Protein AF-K1SE44-F1 (afdb_monomer_lite)

InterPro domains:
  IPR017853 Glycoside hydrolase superfamily [SSF51445] (1-61)

pLDDT: mean 95.87, std 1.89, range [86.69, 97.88]

Secondary structure (DSSP, 8-state):
------HHHHHTT-TTTS-S-GGGG----TT-TT-------SS-HHHHHH-HHHHHHHHHHHHHTT--

Foldseek 3Di:
DDDDDDVQVLQVVDPVRHDPPPVLQDQDDVVDPPDDRDRDRPDDVVVVVVPPVSVVVVVVVCVVVVND

Sequence (68 aa):
MLCILSIQDWLATDEALRLPDADAERINIPANPKHYWRYRMHLNIEDLAADKRFVQSITEMISQSGRV

Organism: NCBI:txid408170

Radius of gyration: 14.37 Å; chains: 1; bounding box: 37×19×34 Å

Structure (mmCIF, N/CA/C/O backbone):
data_AF-K1SE44-F1
#
_entry.id   AF-K1SE44-F1
#
loop_
_atom_site.group_PDB
_atom_site.id
_atom_site.type_symbol
_atom_site.label_atom_id
_atom_site.label_alt_id
_atom_site.label_comp_id
_atom_site.label_asym_id
_atom_site.label_entity_id
_atom_site.label_seq_id
_atom_site.pdbx_PDB_ins_code
_atom_site.Cartn_x
_atom_site.Cartn_y
_atom_site.Cartn_z
_atom_site.occupancy
_atom_site.B_iso_or_equiv
_atom_site.auth_seq_id
_atom_site.auth_comp_id
_atom_site.auth_asym_id
_atom_site.auth_atom_id
_atom_site.pdbx_PDB_model_num
ATOM 1 N N . MET A 1 1 ? 6.262 1.984 21.622 1.00 87.81 1 MET A N 1
ATOM 2 C CA . MET A 1 1 ? 6.870 1.221 20.506 1.00 87.81 1 MET A CA 1
ATOM 3 C C . MET A 1 1 ? 6.128 1.555 19.220 1.00 87.81 1 MET A C 1
ATOM 5 O O . MET A 1 1 ? 4.907 1.443 19.212 1.00 87.81 1 MET A O 1
ATOM 9 N N . LEU A 1 2 ? 6.830 1.980 18.168 1.00 94.62 2 LEU A N 1
ATOM 10 C CA . LEU A 1 2 ? 6.220 2.394 16.896 1.00 94.62 2 LEU A CA 1
ATOM 11 C C . LEU A 1 2 ? 5.955 1.191 15.976 1.00 94.62 2 LEU A C 1
ATOM 13 O O . LEU A 1 2 ? 6.678 0.201 16.035 1.00 94.62 2 LEU A O 1
ATOM 17 N N . CYS A 1 3 ? 4.919 1.296 15.145 1.00 96.06 3 CYS A N 1
ATOM 18 C CA . CYS A 1 3 ? 4.638 0.397 14.027 1.00 96.06 3 CYS A CA 1
ATOM 19 C C . CYS A 1 3 ? 4.459 1.273 12.784 1.00 96.06 3 CYS A C 1
ATOM 21 O O . CYS A 1 3 ? 3.689 2.230 12.834 1.00 96.06 3 CYS A O 1
ATOM 23 N N . ILE A 1 4 ? 5.198 0.987 11.715 1.00 96.50 4 ILE A N 1
ATOM 24 C CA . ILE A 1 4 ? 5.136 1.733 10.456 1.00 96.50 4 ILE A CA 1
ATOM 25 C C . ILE A 1 4 ? 4.864 0.711 9.362 1.00 96.50 4 ILE A C 1
ATOM 27 O O . ILE A 1 4 ? 5.640 -0.226 9.195 1.00 96.50 4 ILE A O 1
ATOM 31 N N . LEU A 1 5 ? 3.762 0.904 8.647 1.00 96.75 5 LEU A N 1
ATOM 32 C CA . LEU A 1 5 ? 3.345 0.076 7.522 1.00 96.75 5 LEU A CA 1
ATOM 33 C C . LEU A 1 5 ? 3.288 0.948 6.273 1.00 96.75 5 LEU A C 1
ATOM 35 O O . LEU A 1 5 ? 2.962 2.137 6.360 1.00 96.75 5 LEU A O 1
ATOM 39 N N . SER A 1 6 ? 3.639 0.371 5.126 1.00 96.31 6 SER A N 1
ATOM 40 C CA . SER A 1 6 ? 3.533 1.082 3.858 1.00 96.31 6 SER A CA 1
ATOM 41 C C . SER A 1 6 ? 2.064 1.234 3.460 1.00 96.31 6 SER A C 1
ATOM 43 O O . SER A 1 6 ? 1.201 0.487 3.920 1.00 96.31 6 SER A O 1
ATOM 45 N N . ILE A 1 7 ? 1.752 2.207 2.602 1.00 95.50 7 ILE A N 1
ATOM 46 C CA . ILE A 1 7 ? 0.378 2.350 2.107 1.00 95.50 7 ILE A CA 1
ATOM 47 C C . ILE A 1 7 ? -0.038 1.131 1.270 1.00 95.50 7 ILE A C 1
ATOM 49 O O . ILE A 1 7 ? -1.187 0.717 1.346 1.00 95.50 7 ILE A O 1
ATOM 53 N N . GLN A 1 8 ? 0.903 0.514 0.548 1.00 95.81 8 GLN A N 1
ATOM 54 C CA . GLN A 1 8 ? 0.692 -0.714 -0.219 1.00 95.81 8 GLN A CA 1
ATOM 55 C C . GLN A 1 8 ? 0.201 -1.861 0.675 1.00 95.81 8 GLN A C 1
ATOM 57 O O . GLN A 1 8 ? -0.761 -2.540 0.328 1.00 95.81 8 GLN A O 1
ATOM 62 N N . ASP A 1 9 ? 0.804 -2.033 1.858 1.00 96.25 9 ASP A N 1
ATOM 63 C CA . ASP A 1 9 ? 0.398 -3.081 2.806 1.00 96.25 9 ASP A CA 1
ATOM 64 C C . ASP A 1 9 ? -1.041 -2.874 3.292 1.00 96.25 9 ASP A C 1
ATOM 66 O O . ASP A 1 9 ? -1.796 -3.835 3.423 1.00 96.25 9 ASP A O 1
ATOM 70 N N . TRP A 1 10 ? -1.445 -1.620 3.520 1.00 96.56 10 TRP A N 1
ATOM 71 C CA . TRP A 1 10 ? -2.826 -1.297 3.875 1.00 96.56 10 TRP A CA 1
ATOM 72 C C . TRP A 1 10 ? -3.793 -1.583 2.725 1.00 96.56 10 TRP A C 1
ATOM 74 O O . TRP A 1 10 ? -4.823 -2.216 2.950 1.00 96.56 10 TRP A O 1
ATOM 84 N N . LEU A 1 11 ? -3.465 -1.172 1.496 1.00 96.62 11 LEU A N 1
ATOM 85 C CA . LEU A 1 11 ? -4.299 -1.435 0.317 1.00 96.62 11 LEU A CA 1
ATOM 86 C C . LEU A 1 11 ? -4.443 -2.938 0.042 1.00 96.62 11 LEU A C 1
ATOM 88 O O . LEU A 1 11 ? -5.518 -3.391 -0.337 1.00 96.62 11 LEU A O 1
ATOM 92 N N . ALA A 1 12 ? -3.398 -3.729 0.299 1.00 96.00 12 ALA A N 1
ATOM 93 C CA . ALA A 1 12 ? -3.415 -5.176 0.114 1.00 96.00 12 ALA A CA 1
ATOM 94 C C . ALA A 1 12 ? -4.400 -5.919 1.037 1.00 96.00 12 ALA A C 1
ATOM 96 O O . ALA A 1 12 ? -4.731 -7.072 0.753 1.00 96.00 12 ALA A O 1
ATOM 97 N N . THR A 1 13 ? -4.885 -5.279 2.110 1.00 96.12 13 THR A N 1
ATOM 98 C CA . THR A 1 13 ? -5.905 -5.856 3.007 1.00 96.12 13 THR A CA 1
ATOM 99 C C . THR A 1 13 ? -7.304 -5.904 2.390 1.00 96.12 13 THR A C 1
ATOM 101 O O . THR A 1 13 ? -8.163 -6.628 2.891 1.00 96.12 13 THR A O 1
ATOM 104 N N . ASP A 1 14 ? -7.536 -5.165 1.303 1.00 96.38 14 ASP A N 1
ATOM 105 C CA . ASP A 1 14 ? -8.841 -5.015 0.672 1.00 96.38 14 ASP A CA 1
ATOM 106 C C . ASP A 1 14 ? -8.744 -5.280 -0.832 1.00 96.38 14 ASP A C 1
ATOM 108 O O . ASP A 1 14 ? -8.183 -4.489 -1.591 1.00 96.38 14 ASP A O 1
ATOM 112 N N . GLU A 1 15 ? -9.311 -6.398 -1.286 1.00 94.88 15 GLU A N 1
ATOM 113 C CA . GLU A 1 15 ? -9.244 -6.817 -2.690 1.00 94.88 15 GLU A CA 1
ATOM 114 C C . GLU A 1 15 ? -9.848 -5.787 -3.657 1.00 94.88 15 GLU A C 1
ATOM 116 O O . GLU A 1 15 ? -9.391 -5.688 -4.793 1.00 94.88 15 GLU A O 1
ATOM 121 N N . ALA A 1 16 ? -10.821 -4.984 -3.209 1.00 94.94 16 ALA A N 1
ATOM 122 C CA . ALA A 1 16 ? -11.423 -3.940 -4.035 1.00 94.94 16 ALA A CA 1
ATOM 123 C C . ALA A 1 16 ? -10.488 -2.738 -4.266 1.00 94.94 16 ALA A C 1
ATOM 125 O O . ALA A 1 16 ? -10.674 -1.997 -5.230 1.00 94.94 16 ALA A O 1
ATOM 126 N N . LEU A 1 17 ? -9.502 -2.535 -3.386 1.00 96.00 17 LEU A N 1
ATOM 127 C CA . LEU A 1 17 ? -8.570 -1.405 -3.431 1.00 96.00 17 LEU A CA 1
ATOM 128 C C . LEU A 1 17 ? -7.161 -1.813 -3.866 1.00 96.00 17 LEU A C 1
ATOM 130 O O . LEU A 1 17 ? -6.435 -0.986 -4.418 1.00 96.00 17 LEU A O 1
ATOM 134 N N . ARG A 1 18 ? -6.763 -3.066 -3.641 1.00 95.94 18 ARG A N 1
ATOM 135 C CA . ARG A 1 18 ? -5.442 -3.591 -3.999 1.00 95.94 18 ARG A CA 1
ATOM 136 C C . ARG A 1 18 ? -5.173 -3.478 -5.503 1.00 95.94 18 ARG A C 1
ATOM 138 O O . ARG A 1 18 ? -6.037 -3.789 -6.321 1.00 95.94 18 ARG A O 1
ATOM 145 N N . LEU A 1 19 ? -3.941 -3.121 -5.878 1.00 96.12 19 LEU A N 1
ATOM 146 C CA . LEU A 1 19 ? -3.491 -3.258 -7.263 1.00 96.12 19 LEU A CA 1
ATOM 147 C C . LEU A 1 19 ? -3.262 -4.750 -7.582 1.00 96.12 19 LEU A C 1
ATOM 149 O O . LEU A 1 19 ? -2.469 -5.392 -6.895 1.00 96.12 19 LEU A O 1
ATOM 153 N N . PRO A 1 20 ? -3.908 -5.337 -8.609 1.00 95.00 20 PRO A N 1
ATOM 154 C CA . PRO A 1 20 ? -3.735 -6.763 -8.905 1.00 95.00 20 PRO A CA 1
ATOM 155 C C . PRO A 1 20 ? -2.287 -7.164 -9.224 1.00 95.00 20 PRO A C 1
ATOM 157 O O . PRO A 1 20 ? -1.877 -8.283 -8.921 1.00 95.00 20 PRO A O 1
ATOM 160 N N . ASP A 1 21 ? -1.518 -6.254 -9.825 1.00 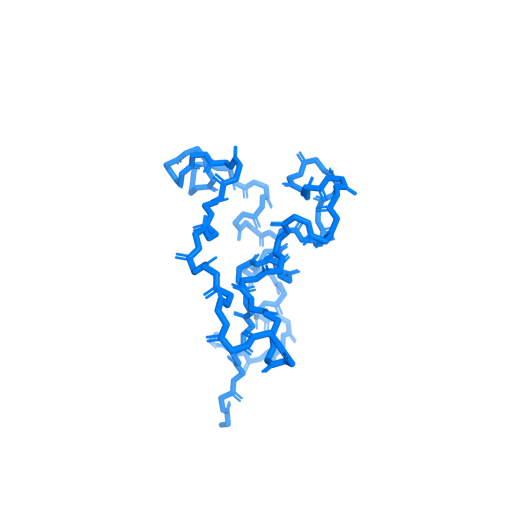95.94 21 ASP A N 1
ATOM 161 C CA . ASP A 1 21 ? -0.086 -6.422 -10.061 1.00 95.94 21 ASP A CA 1
ATOM 162 C C . ASP A 1 21 ? 0.719 -5.894 -8.865 1.00 95.94 21 ASP A C 1
ATOM 164 O O . ASP A 1 21 ? 1.015 -4.703 -8.768 1.00 95.94 21 ASP A O 1
ATOM 168 N N . ALA A 1 22 ? 1.093 -6.797 -7.959 1.00 92.12 22 ALA A N 1
ATOM 169 C CA . ALA A 1 22 ? 1.885 -6.457 -6.779 1.00 92.12 22 ALA A CA 1
ATOM 170 C C . ALA A 1 22 ? 3.303 -5.956 -7.127 1.00 92.12 22 ALA A C 1
ATOM 172 O O . ALA A 1 22 ? 3.884 -5.166 -6.380 1.00 92.12 22 ALA A O 1
ATOM 173 N N . ASP A 1 23 ? 3.878 -6.379 -8.260 1.00 93.50 23 ASP A N 1
ATOM 174 C CA . ASP A 1 23 ? 5.213 -5.929 -8.666 1.00 93.50 23 ASP A CA 1
ATOM 175 C C . ASP A 1 23 ? 5.192 -4.468 -9.141 1.00 93.50 23 ASP A C 1
ATOM 177 O O . ASP A 1 23 ? 6.179 -3.748 -8.958 1.00 93.50 23 ASP A O 1
ATOM 181 N N . ALA A 1 24 ? 4.061 -3.989 -9.669 1.00 94.19 24 ALA A N 1
ATOM 182 C CA . ALA A 1 24 ? 3.873 -2.580 -10.016 1.00 94.19 24 ALA A CA 1
ATOM 183 C C . ALA A 1 24 ? 3.853 -1.649 -8.787 1.00 94.19 24 ALA A C 1
ATOM 185 O O . ALA A 1 24 ? 4.172 -0.462 -8.907 1.00 94.19 24 ALA A O 1
ATOM 186 N N . GLU A 1 25 ? 3.545 -2.170 -7.596 1.00 94.94 25 GLU A N 1
ATOM 187 C CA . GLU A 1 25 ? 3.558 -1.399 -6.347 1.00 94.94 25 GLU A CA 1
ATOM 188 C C . GLU A 1 25 ? 4.970 -1.237 -5.747 1.00 94.94 25 GLU A C 1
ATOM 190 O O . GLU A 1 25 ? 5.195 -0.395 -4.865 1.00 94.94 25 GLU A O 1
ATOM 195 N N . ARG A 1 26 ? 5.956 -2.007 -6.237 1.00 94.19 26 ARG A N 1
ATOM 196 C CA . ARG A 1 26 ? 7.341 -1.967 -5.752 1.00 94.19 26 ARG A CA 1
ATOM 197 C C . ARG A 1 26 ? 8.026 -0.658 -6.149 1.00 94.19 26 ARG A C 1
ATOM 199 O O . ARG A 1 26 ? 8.428 -0.441 -7.291 1.00 94.19 26 ARG A O 1
ATOM 206 N N . ILE A 1 27 ? 8.277 0.188 -5.151 1.00 96.38 27 ILE A N 1
ATOM 207 C CA . ILE A 1 27 ? 8.926 1.491 -5.351 1.00 96.38 27 ILE A CA 1
ATOM 208 C C . ILE A 1 27 ? 10.408 1.393 -5.752 1.00 96.38 27 ILE A C 1
ATOM 210 O O . ILE A 1 27 ? 10.892 2.241 -6.504 1.00 96.38 27 ILE A O 1
ATOM 214 N N . ASN A 1 28 ? 11.122 0.358 -5.290 1.00 95.88 28 ASN A N 1
ATOM 215 C CA . ASN A 1 28 ? 12.561 0.201 -5.507 1.00 95.88 28 ASN A CA 1
ATOM 216 C C . ASN A 1 28 ? 12.984 -1.216 -5.882 1.00 95.88 28 ASN A C 1
ATOM 218 O O . ASN A 1 28 ? 12.501 -2.186 -5.301 1.00 95.88 28 ASN A O 1
ATOM 222 N N . ILE A 1 29 ? 14.012 -1.314 -6.722 1.00 95.88 29 ILE A N 1
ATOM 223 C CA . ILE A 1 29 ? 14.802 -2.526 -6.926 1.00 95.88 29 ILE A CA 1
ATOM 224 C C . ILE A 1 29 ? 16.262 -2.197 -6.566 1.00 95.88 29 ILE A C 1
ATOM 226 O O . ILE A 1 29 ? 16.990 -1.691 -7.419 1.00 95.88 29 ILE A O 1
ATOM 230 N N . PRO A 1 30 ? 16.728 -2.494 -5.333 1.00 96.44 30 PRO A N 1
ATOM 231 C CA . PRO A 1 30 ? 18.067 -2.106 -4.870 1.00 96.44 30 PRO A CA 1
ATOM 232 C C . PRO A 1 30 ? 19.220 -2.619 -5.743 1.00 96.44 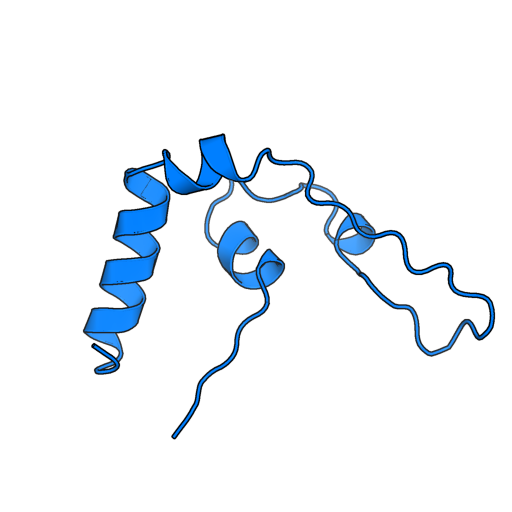30 PRO A C 1
ATOM 234 O O . PRO A 1 30 ? 20.253 -1.967 -5.855 1.00 96.44 30 PRO A O 1
ATOM 237 N N . ALA A 1 31 ? 19.039 -3.778 -6.382 1.00 97.06 31 ALA A N 1
ATOM 238 C CA . ALA A 1 31 ? 20.029 -4.374 -7.276 1.00 97.06 31 ALA A CA 1
ATOM 239 C C . ALA A 1 31 ? 20.176 -3.630 -8.618 1.00 97.06 31 ALA A C 1
ATOM 241 O O . ALA A 1 31 ? 21.141 -3.864 -9.342 1.00 97.06 31 ALA A O 1
ATOM 242 N N . ASN A 1 32 ? 19.235 -2.748 -8.968 1.00 96.88 32 ASN A N 1
ATOM 243 C CA . ASN A 1 32 ? 19.297 -1.940 -10.176 1.00 96.88 32 ASN A CA 1
ATOM 244 C C . ASN A 1 32 ? 19.763 -0.515 -9.818 1.00 96.88 32 ASN A C 1
ATOM 246 O O . ASN A 1 32 ? 18.950 0.313 -9.410 1.00 96.88 32 ASN A O 1
ATOM 250 N N . PRO A 1 33 ? 21.049 -0.173 -10.013 1.00 95.69 33 PRO A N 1
ATOM 251 C CA . PRO A 1 33 ? 21.568 1.151 -9.662 1.00 95.69 33 PRO A CA 1
ATOM 252 C C . PRO A 1 33 ? 20.985 2.281 -10.525 1.00 95.69 33 PRO A C 1
ATOM 254 O O . PRO A 1 33 ? 21.102 3.449 -10.169 1.00 95.69 33 PRO A O 1
ATOM 257 N N . LYS A 1 34 ? 20.360 1.948 -11.662 1.00 96.81 34 LYS A N 1
ATOM 258 C CA . LYS A 1 34 ? 19.652 2.891 -12.539 1.00 96.81 34 LYS A CA 1
ATOM 259 C C . LYS A 1 34 ? 18.135 2.815 -12.349 1.00 96.81 34 LYS A C 1
AT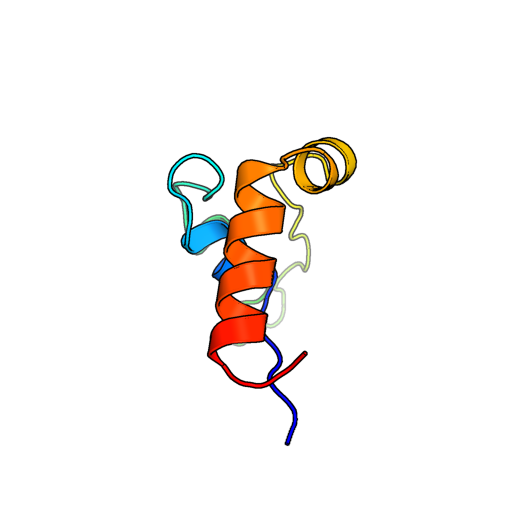OM 261 O O . LYS A 1 34 ? 17.395 3.264 -13.225 1.00 96.81 34 LYS A O 1
ATOM 266 N N . HIS A 1 35 ? 17.659 2.213 -11.255 1.00 96.44 35 HIS A N 1
ATOM 267 C CA . HIS A 1 35 ? 16.230 2.108 -10.990 1.00 96.44 35 HIS A CA 1
ATOM 268 C C . HIS A 1 35 ? 15.607 3.497 -10.922 1.00 96.44 35 HIS A C 1
ATOM 270 O O . HIS A 1 35 ? 16.089 4.386 -10.218 1.00 96.44 35 HIS A O 1
ATOM 276 N N . TYR A 1 36 ? 14.534 3.680 -11.683 1.00 94.62 36 TYR A N 1
ATOM 277 C CA . TYR A 1 36 ? 13.834 4.947 -11.733 1.00 94.62 36 TYR A CA 1
ATOM 278 C C . TYR A 1 36 ? 12.682 4.941 -10.730 1.00 94.62 36 TYR A C 1
ATOM 280 O O . TYR A 1 36 ? 11.731 4.168 -10.841 1.00 94.62 36 TYR A O 1
ATOM 288 N N . TRP A 1 37 ? 12.784 5.823 -9.744 1.00 95.69 37 TRP A N 1
ATOM 289 C CA . TRP A 1 37 ? 11.844 5.972 -8.640 1.00 95.69 37 TRP A CA 1
ATOM 290 C C . TRP A 1 37 ? 10.581 6.701 -9.091 1.00 95.69 37 TRP A C 1
ATOM 292 O O . TRP A 1 37 ? 10.508 7.928 -9.055 1.00 95.69 37 TRP A O 1
ATOM 302 N N . ARG A 1 38 ? 9.585 5.945 -9.551 1.00 94.50 38 ARG A N 1
ATOM 303 C CA . ARG A 1 38 ? 8.375 6.515 -10.168 1.00 94.50 38 ARG A CA 1
ATOM 304 C C . ARG A 1 38 ? 7.070 5.865 -9.725 1.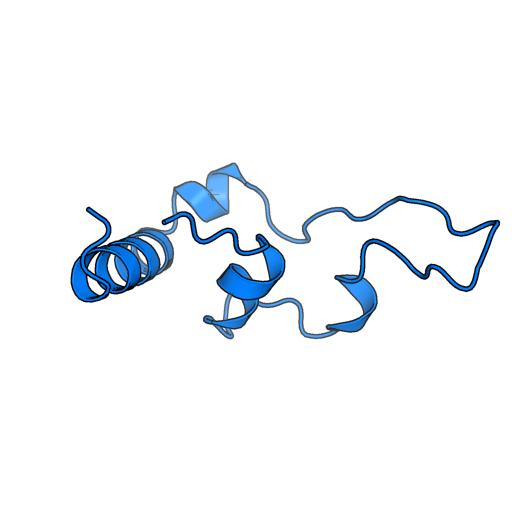00 94.50 38 ARG A C 1
ATOM 306 O O . ARG A 1 38 ? 6.104 5.871 -10.482 1.00 94.50 38 ARG A O 1
ATOM 313 N N . TYR A 1 39 ? 7.046 5.291 -8.526 1.00 94.94 39 TYR A N 1
ATOM 314 C CA . TYR A 1 39 ? 5.803 4.775 -7.965 1.00 94.94 39 TYR A CA 1
ATOM 315 C C . TYR A 1 39 ? 4.750 5.890 -7.873 1.00 94.94 39 TYR A C 1
ATOM 317 O O . TYR A 1 39 ? 5.038 7.008 -7.433 1.00 94.94 39 TYR A O 1
ATOM 325 N N . ARG A 1 40 ? 3.531 5.566 -8.304 1.00 94.56 40 ARG A N 1
ATOM 326 C CA . ARG A 1 40 ? 2.320 6.376 -8.173 1.00 94.56 40 ARG A CA 1
ATOM 327 C C . ARG A 1 40 ? 1.197 5.428 -7.780 1.00 94.56 40 ARG A C 1
ATOM 329 O O . ARG A 1 40 ? 1.096 4.351 -8.356 1.00 94.56 40 ARG A O 1
ATOM 336 N N . MET A 1 41 ? 0.373 5.838 -6.822 1.00 95.06 41 MET A N 1
ATOM 337 C CA . MET A 1 41 ? -0.833 5.088 -6.484 1.00 95.06 41 MET A CA 1
ATOM 338 C C . MET A 1 41 ? -1.762 5.033 -7.700 1.00 95.06 41 MET A C 1
ATOM 340 O O . MET A 1 41 ? -1.898 6.023 -8.421 1.00 95.06 41 MET A O 1
ATOM 344 N N . HIS A 1 42 ? -2.401 3.883 -7.914 1.00 95.81 42 HIS A N 1
ATOM 345 C CA . HIS A 1 42 ? -3.457 3.715 -8.919 1.00 95.81 42 HIS A CA 1
ATOM 346 C C . HIS A 1 42 ? -4.789 4.332 -8.482 1.00 95.81 42 HIS A C 1
ATOM 348 O O . HIS A 1 42 ? -5.681 4.498 -9.308 1.00 95.81 42 HIS A O 1
ATOM 354 N N . LEU A 1 43 ? -4.912 4.674 -7.198 1.00 96.62 43 LEU A N 1
ATOM 355 C CA . LEU A 1 43 ? -6.076 5.320 -6.608 1.00 96.62 43 LEU A CA 1
ATOM 356 C C . LEU A 1 43 ? -5.834 6.812 -6.404 1.00 96.62 43 LEU A C 1
ATOM 358 O O . LEU A 1 43 ? -4.728 7.250 -6.073 1.00 96.62 43 LEU A O 1
ATOM 362 N N . ASN A 1 44 ? -6.909 7.579 -6.540 1.00 96.94 44 ASN A N 1
ATOM 363 C CA . ASN A 1 44 ? -6.956 8.953 -6.083 1.00 96.94 44 ASN A CA 1
ATOM 364 C C . ASN A 1 44 ? -7.008 8.978 -4.537 1.00 96.94 44 ASN A C 1
ATOM 366 O O . ASN A 1 44 ? -7.699 8.173 -3.909 1.00 96.94 44 ASN A O 1
ATOM 370 N N . ILE A 1 45 ? -6.228 9.868 -3.916 1.00 95.88 45 ILE A N 1
ATOM 371 C CA . ILE A 1 45 ? -6.093 9.909 -2.453 1.00 95.88 45 ILE A CA 1
ATOM 372 C C . ILE A 1 45 ? -7.348 10.473 -1.779 1.00 95.88 45 ILE A C 1
ATOM 374 O O . ILE A 1 45 ? -7.690 10.046 -0.677 1.00 95.88 45 ILE A O 1
ATOM 378 N N . GLU A 1 46 ? -8.044 11.399 -2.436 1.00 97.81 46 GLU A N 1
ATOM 379 C CA . GLU A 1 46 ? -9.301 11.963 -1.960 1.00 97.81 46 GLU A CA 1
ATOM 380 C C . GLU A 1 46 ? -10.412 10.903 -1.934 1.00 97.81 46 GLU A C 1
ATOM 382 O O . GLU A 1 46 ? -11.115 10.788 -0.929 1.00 97.81 46 GLU A O 1
ATOM 387 N N . ASP A 1 47 ? -10.510 10.073 -2.976 1.00 97.19 47 ASP A N 1
ATOM 388 C CA . ASP A 1 47 ? -11.455 8.950 -3.023 1.00 97.19 47 ASP A CA 1
ATOM 389 C C . ASP A 1 47 ? -11.144 7.914 -1.932 1.00 97.19 47 ASP A C 1
ATO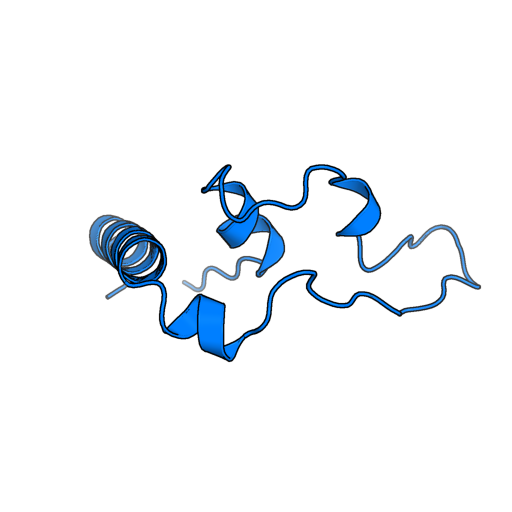M 391 O O . ASP A 1 47 ? -12.046 7.449 -1.233 1.00 97.19 47 ASP A O 1
ATOM 395 N N . LEU A 1 48 ? -9.859 7.598 -1.724 1.00 96.06 48 LEU A N 1
ATOM 396 C CA . LEU A 1 48 ? -9.427 6.668 -0.678 1.00 96.06 48 LEU A CA 1
ATOM 397 C C . LEU A 1 48 ? -9.767 7.183 0.729 1.00 96.06 48 LEU A C 1
ATOM 399 O O . LEU A 1 48 ? -10.216 6.416 1.578 1.00 96.06 48 LEU A O 1
ATOM 403 N N . ALA A 1 49 ? -9.577 8.481 0.981 1.00 95.69 49 ALA A N 1
ATOM 404 C CA . ALA A 1 49 ? -9.933 9.107 2.254 1.00 95.69 49 ALA A CA 1
ATOM 405 C C . ALA A 1 49 ? -11.456 9.178 2.472 1.00 95.69 49 ALA A C 1
ATOM 407 O O . ALA A 1 49 ? -11.918 9.188 3.616 1.00 95.69 49 ALA A O 1
ATOM 408 N N . ALA A 1 50 ? -12.235 9.227 1.389 1.00 97.75 50 ALA A N 1
ATOM 409 C CA . ALA A 1 50 ? -13.692 9.213 1.429 1.00 97.75 50 ALA A CA 1
ATOM 410 C C . ALA A 1 50 ? -14.290 7.798 1.584 1.00 97.75 50 ALA A C 1
ATOM 412 O O . ALA A 1 50 ? -15.454 7.683 1.987 1.00 97.75 50 ALA A O 1
ATOM 413 N N . ASP A 1 51 ? -13.528 6.727 1.316 1.00 97.56 51 ASP A N 1
ATOM 414 C CA . ASP A 1 51 ? -13.967 5.341 1.527 1.00 97.56 51 ASP A CA 1
ATOM 415 C C . ASP A 1 51 ? -14.074 5.022 3.029 1.00 97.56 51 ASP A C 1
ATOM 417 O O . ASP A 1 51 ? -13.141 4.566 3.697 1.00 97.56 51 ASP A O 1
ATOM 421 N N . LYS A 1 52 ? -15.278 5.235 3.569 1.00 97.81 52 LYS A N 1
ATOM 422 C CA . LYS A 1 52 ? -15.596 4.983 4.980 1.00 97.81 52 LYS A CA 1
ATOM 423 C C . LYS A 1 52 ? -15.368 3.534 5.397 1.00 97.81 52 LYS A C 1
ATOM 425 O O . LYS A 1 52 ? -15.012 3.308 6.549 1.00 97.81 52 LYS A O 1
ATOM 430 N N . ARG A 1 53 ? -15.578 2.564 4.501 1.00 97.62 53 ARG A N 1
ATOM 431 C CA . ARG A 1 53 ? -15.411 1.136 4.811 1.00 97.62 53 ARG A CA 1
ATOM 432 C C . ARG A 1 53 ? -13.935 0.836 5.048 1.00 97.62 53 ARG A C 1
ATOM 434 O O . ARG A 1 53 ? -13.595 0.204 6.046 1.00 97.62 53 ARG A O 1
ATOM 441 N N . PHE A 1 54 ? -13.067 1.336 4.174 1.00 97.25 54 PHE A N 1
ATOM 442 C CA . PHE A 1 54 ? -11.625 1.162 4.315 1.00 97.25 54 PHE A CA 1
ATOM 443 C C . PHE A 1 54 ? -11.071 1.889 5.548 1.00 97.25 54 PHE A C 1
ATOM 445 O O . PHE A 1 54 ? -10.386 1.282 6.374 1.00 97.25 54 PHE A O 1
ATOM 452 N N . VAL A 1 55 ? -11.436 3.162 5.733 1.00 96.75 55 VAL A N 1
ATOM 453 C CA . VAL A 1 55 ? -11.006 3.966 6.892 1.00 96.75 55 VAL A CA 1
ATOM 454 C C . VAL A 1 55 ? -11.457 3.340 8.214 1.00 96.75 55 VAL A C 1
ATOM 456 O O . VAL A 1 55 ? -10.685 3.300 9.178 1.00 96.75 55 VAL A O 1
ATOM 459 N N . GLN A 1 56 ? -12.687 2.824 8.272 1.00 97.81 56 GLN A N 1
ATOM 460 C CA . GLN A 1 56 ? -13.200 2.141 9.455 1.00 97.81 56 GLN A CA 1
ATOM 461 C C . GLN A 1 56 ? -12.418 0.855 9.743 1.00 97.81 56 GLN A C 1
ATOM 463 O O . GLN A 1 56 ? -11.975 0.673 10.874 1.00 97.81 56 GLN A O 1
ATOM 468 N N . SER A 1 57 ? -12.179 0.017 8.728 1.00 97.56 57 SER A N 1
ATOM 469 C CA . SER A 1 57 ? -11.391 -1.217 8.863 1.00 97.56 57 SER A CA 1
ATOM 470 C C . SER A 1 57 ? -9.997 -0.950 9.451 1.00 97.56 57 SER A C 1
ATOM 472 O O . SER A 1 57 ? -9.587 -1.588 10.424 1.00 97.56 57 SER A O 1
ATOM 474 N N . ILE A 1 58 ? -9.290 0.065 8.938 1.00 96.62 58 ILE A N 1
ATOM 475 C CA . ILE A 1 58 ? -7.985 0.481 9.475 1.00 96.62 58 ILE A CA 1
ATOM 476 C C . ILE A 1 58 ? -8.105 0.946 10.927 1.00 96.62 58 ILE A C 1
ATOM 478 O O . ILE A 1 58 ? -7.322 0.529 11.781 1.00 96.62 58 ILE A O 1
ATOM 482 N N . THR A 1 59 ? -9.087 1.795 11.221 1.00 96.81 59 THR A N 1
ATOM 483 C CA . THR A 1 59 ? -9.291 2.343 12.569 1.00 96.81 59 THR A CA 1
ATOM 484 C C . THR A 1 59 ? -9.556 1.236 13.592 1.00 96.81 59 THR A C 1
ATOM 486 O O . THR A 1 59 ? -8.983 1.248 14.683 1.00 96.81 59 THR A O 1
ATOM 489 N N . GLU A 1 60 ? -10.373 0.247 13.229 1.00 97.88 60 GLU A N 1
ATOM 490 C CA . GLU A 1 60 ? -10.669 -0.920 14.061 1.00 97.88 60 GLU A CA 1
ATOM 491 C C . GLU A 1 60 ? -9.418 -1.773 14.300 1.00 97.88 60 GLU A C 1
ATOM 493 O O . GLU A 1 60 ? -9.131 -2.105 15.451 1.00 97.88 60 GLU A O 1
ATOM 498 N N . MET A 1 61 ? -8.619 -2.052 13.263 1.00 97.12 61 MET A N 1
ATOM 499 C CA . MET A 1 61 ? -7.348 -2.778 13.410 1.00 97.12 61 MET A CA 1
ATOM 500 C C . MET A 1 61 ? -6.371 -2.055 14.351 1.00 97.12 61 MET A C 1
ATOM 502 O O . MET A 1 61 ? -5.751 -2.683 15.215 1.00 97.12 61 MET A O 1
ATOM 506 N N . ILE A 1 62 ? -6.247 -0.727 14.235 1.00 97.19 62 ILE A N 1
ATOM 507 C CA . ILE A 1 62 ? -5.379 0.069 15.116 1.00 97.19 62 ILE A CA 1
ATOM 508 C C . ILE A 1 62 ? -5.901 0.019 16.561 1.00 97.19 62 ILE A C 1
ATOM 510 O O . ILE A 1 62 ? -5.114 -0.229 17.481 1.00 97.19 62 ILE A O 1
ATOM 514 N N . SER A 1 63 ? -7.210 0.182 16.772 1.00 97.88 63 SER A N 1
ATOM 515 C CA . SER A 1 63 ? -7.831 0.127 18.103 1.00 97.88 63 SER A CA 1
ATOM 516 C C . SER A 1 63 ? -7.658 -1.239 18.770 1.00 97.88 63 SER A C 1
ATOM 518 O O . SER A 1 63 ? -7.182 -1.312 19.903 1.00 97.88 63 SER A O 1
ATOM 520 N N . GLN A 1 64 ? -7.932 -2.329 18.047 1.00 97.44 64 GLN A N 1
ATOM 521 C CA . GLN A 1 64 ? -7.766 -3.701 18.542 1.00 97.44 64 GLN A CA 1
ATOM 522 C C . GLN A 1 64 ? -6.312 -4.028 18.898 1.00 97.44 64 GLN A C 1
ATOM 524 O O . GLN A 1 64 ? -6.054 -4.835 19.789 1.00 97.44 64 GLN A O 1
ATOM 529 N N . SER A 1 65 ? -5.349 -3.371 18.247 1.00 96.44 65 SER A N 1
ATOM 530 C CA . SER A 1 65 ? -3.928 -3.511 18.575 1.00 96.44 65 SER A CA 1
ATOM 531 C C . SER A 1 65 ? -3.478 -2.706 19.808 1.00 96.44 65 SER A C 1
ATOM 533 O O . SER A 1 65 ? -2.301 -2.766 20.169 1.00 96.44 65 SER A O 1
ATOM 535 N N . GLY A 1 66 ? -4.379 -1.951 20.453 1.00 97.00 66 GLY A N 1
ATOM 536 C CA . GLY A 1 66 ? -4.079 -1.125 21.627 1.00 97.00 66 GLY A CA 1
ATOM 537 C C . GLY A 1 66 ? -3.218 0.100 21.307 1.00 97.00 66 GLY A C 1
ATOM 538 O O . GLY A 1 66 ? -2.372 0.487 22.112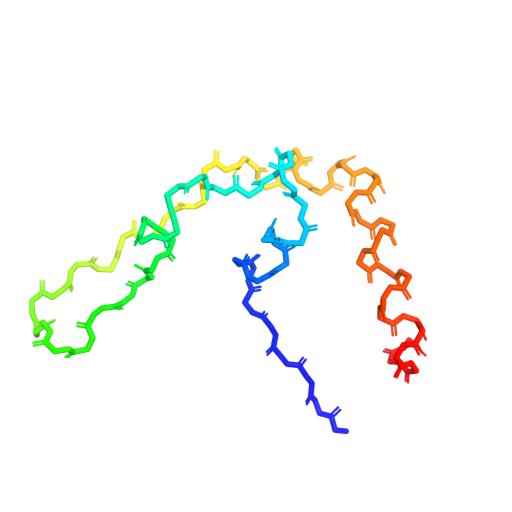 1.00 97.00 66 GLY A O 1
ATOM 539 N N . ARG A 1 67 ? -3.369 0.662 20.099 1.00 94.00 67 ARG A N 1
ATOM 540 C CA . ARG A 1 67 ? -2.541 1.768 19.577 1.00 94.00 67 ARG A CA 1
ATOM 541 C C . ARG A 1 67 ? -3.308 3.078 19.358 1.00 94.00 67 ARG A C 1
ATOM 543 O O . ARG A 1 67 ? -2.765 3.973 18.712 1.00 94.00 67 ARG A O 1
ATOM 550 N N . VAL A 1 68 ? -4.534 3.166 19.874 1.00 86.69 68 VAL A N 1
ATOM 551 C CA . VAL A 1 68 ? -5.375 4.378 19.904 1.00 86.69 68 VAL A CA 1
ATOM 552 C C . VAL A 1 68 ? -5.364 4.965 21.306 1.00 86.69 68 VAL A C 1
ATOM 554 O O . VAL A 1 68 ? -5.413 4.159 22.261 1.00 86.69 68 VAL A O 1
#